Protein AF-A0A392QGG0-F1 (afdb_monomer)

Secondary structure (DSSP, 8-state):
-EEEEE--SS--TT-SEEEEEE--TT----TTS-SSS--SSSHHHHHHHHHHPPPEEEEEETTEEEEEE--SSTTSEEEEEE--BTTTB--HHHHHHHHHHHHHTT-SEEEE------SSGGG-HHHHHHHHHHTTTPEEEE---S-PPPP-

Mean predicted aligned error: 5.76 Å

Radius of gyration: 16.3 Å; Cα contacts (8 Å, |Δi|>4): 266; chains: 1; bounding box: 36×40×47 Å

InterPro domains:
  IPR000209 Peptidase S8/S53 domain [PF00082] (38-147)
  IPR036852 Peptidase S8/S53 domain superfamily [G3DSA:3.40.50.200] (5-152)
  IPR036852 Peptidase S8/S53 domain superfamily [SSF52743] (23-151)
  IPR045051 Subtilisin-like protease [PTHR10795] (16-150)

Solvent-accessible surface area (backbone atoms only — not comparable to full-atom values): 8923 Å² total; per-residue (Å²): 71,42,40,26,36,39,83,80,87,92,72,80,92,82,63,53,70,77,43,73,39,58,43,75,77,84,71,72,87,49,92,87,52,65,105,52,54,71,74,88,84,44,66,51,58,54,52,45,32,51,50,31,17,55,84,37,75,77,35,53,62,96,70,45,82,63,38,70,44,58,10,81,40,47,85,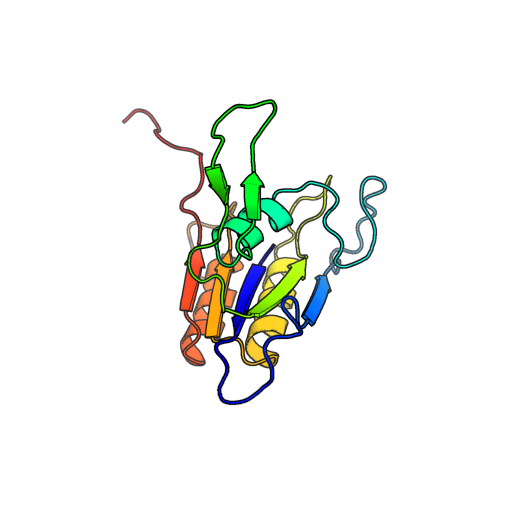42,29,38,34,41,29,32,19,54,44,81,81,78,42,60,48,57,69,13,44,35,51,40,38,53,51,43,54,71,73,63,40,50,34,38,38,33,80,58,76,90,66,50,94,49,54,94,73,10,46,66,50,47,34,36,52,59,28,44,78,73,70,20,50,64,50,67,53,92,68,84,81,69,84,70,86,129

Sequence (152 aa):
MLISQAAISNIPILIKIIGAKYFKLDGRSDPSDILSPIDVEGHGTHTASTAAGNIVPNASLFGLANGTARGAVPSARLAIYKVCWTEDGCADMDILAGFEAAIHDGVDVISVSLGGGNANYAQDCIAIGAFHAMRKGIITVASAGNGGPTMA

Organism: NCBI:txid97028

Foldseek 3Di:
DKKFWADDDDDDQPAQAPAFEEDDPVPDDAVQDDRGSDDPPCPQVVVNQQAANAWDAQDDDVNHPGGIGGHPHPSIHIHGYHQQGDPPGGDLVSLLVSLVVSLVVPTAEIEEADDPADPDLVRGSLSVSQVVCVVSNYHYHYDPDDPDDDDD

Nearest PDB structures (foldseek):
  4yn3-assembly3_A  TM=9.612E-01  e=3.931E-13  Cucumis melo
  3vta-assembly1_A  TM=9.461E-01  e=4.474E-13  Cucumis melo
  3vta-assembly2_B  TM=9.512E-01  e=3.323E-12  Cucumis melo
  3i74-assembly1_B  TM=9.230E-01  e=1.490E-08  Solanum lycopersicum
  3i74-assembly1_A  TM=9.235E-01  e=2.501E-08  Solanum lycopersicum

Structure (mmCIF, N/CA/C/O backbone):
data_AF-A0A392QGG0-F1
#
_entry.id   AF-A0A392QGG0-F1
#
loop_
_atom_site.group_PDB
_atom_site.id
_atom_site.type_symbol
_atom_site.label_atom_id
_atom_site.label_alt_id
_atom_site.label_comp_id
_atom_site.label_asym_id
_atom_site.label_entity_id
_atom_site.label_seq_id
_atom_site.pdbx_PDB_ins_code
_atom_site.Cartn_x
_atom_site.Cartn_y
_atom_site.Cartn_z
_atom_site.occupancy
_atom_site.B_iso_or_equiv
_atom_site.auth_seq_id
_atom_site.auth_comp_id
_atom_site.auth_asym_id
_atom_site.auth_atom_id
_atom_site.pdbx_PDB_model_num
ATOM 1 N N . MET A 1 1 ? 4.333 1.361 -0.522 1.00 47.88 1 MET A N 1
ATOM 2 C CA . MET A 1 1 ? 3.841 0.510 0.581 1.00 47.88 1 MET A CA 1
ATOM 3 C C . MET A 1 1 ? 2.684 -0.331 0.073 1.00 47.88 1 MET A C 1
ATOM 5 O O . MET A 1 1 ? 1.741 0.245 -0.459 1.00 47.88 1 MET A O 1
ATOM 9 N N . LEU A 1 2 ? 2.779 -1.659 0.197 1.00 48.81 2 LEU A N 1
ATOM 10 C CA . LEU A 1 2 ? 1.641 -2.558 -0.002 1.00 48.81 2 LEU A CA 1
ATOM 11 C C . LEU A 1 2 ? 0.912 -2.698 1.336 1.00 48.81 2 LEU A C 1
ATOM 13 O O . LEU A 1 2 ? 1.521 -3.037 2.353 1.00 48.81 2 LEU A O 1
ATOM 17 N N . ILE A 1 3 ? -0.384 -2.420 1.339 1.00 51.84 3 ILE A N 1
ATOM 18 C CA . ILE A 1 3 ? -1.267 -2.691 2.469 1.00 51.84 3 ILE A CA 1
ATOM 19 C C . ILE A 1 3 ? -2.053 -3.917 2.105 1.00 51.84 3 ILE A C 1
ATOM 21 O O . ILE A 1 3 ? -2.867 -3.857 1.188 1.00 51.84 3 ILE A O 1
ATOM 25 N N . SER A 1 4 ? -1.855 -5.006 2.828 1.00 49.03 4 SER A N 1
ATOM 26 C CA . SER A 1 4 ? -2.700 -6.159 2.620 1.00 49.03 4 SER A CA 1
ATOM 27 C C . SER A 1 4 ? -3.688 -6.329 3.769 1.00 49.03 4 SER A C 1
ATOM 29 O O . SER A 1 4 ? -3.286 -6.391 4.937 1.00 49.03 4 SER A O 1
ATOM 31 N N . GLN A 1 5 ? -4.982 -6.359 3.458 1.00 42.12 5 GLN A N 1
ATOM 32 C CA . GLN A 1 5 ? -6.013 -6.613 4.459 1.00 42.12 5 GLN A CA 1
ATOM 33 C C . GLN A 1 5 ? -6.136 -8.114 4.697 1.00 42.12 5 GLN A C 1
ATOM 35 O O . GLN A 1 5 ? -6.212 -8.874 3.736 1.00 42.12 5 GLN A O 1
ATOM 40 N N . ALA A 1 6 ? -6.186 -8.513 5.968 1.00 41.19 6 ALA A N 1
ATOM 41 C CA . ALA A 1 6 ? -6.652 -9.836 6.368 1.00 41.19 6 ALA A CA 1
ATOM 42 C C . ALA A 1 6 ? -8.056 -9.711 6.993 1.00 41.19 6 ALA A C 1
ATOM 44 O O . ALA A 1 6 ? -8.235 -9.011 8.001 1.00 41.19 6 ALA A O 1
ATOM 45 N N . ALA A 1 7 ? -9.054 -10.357 6.397 1.00 35.50 7 ALA A N 1
ATOM 46 C CA . ALA A 1 7 ? -10.352 -10.650 6.978 1.00 35.50 7 ALA A CA 1
ATOM 47 C C . ALA A 1 7 ? -10.210 -11.850 7.931 1.00 35.50 7 ALA A C 1
ATOM 49 O O . ALA A 1 7 ? -9.486 -12.805 7.674 1.00 35.50 7 ALA A O 1
ATOM 50 N N . ILE A 1 8 ? -10.865 -11.787 9.090 1.00 46.00 8 ILE A N 1
ATOM 51 C CA . ILE A 1 8 ? -10.668 -12.752 10.180 1.00 46.00 8 ILE A CA 1
ATOM 52 C C . ILE A 1 8 ? -11.941 -13.559 10.381 1.00 46.00 8 ILE A C 1
ATOM 54 O O . ILE A 1 8 ? -13.009 -12.983 10.583 1.00 46.00 8 ILE A O 1
ATOM 58 N N . SER A 1 9 ? -11.797 -14.873 10.519 1.00 36.28 9 SER A N 1
ATOM 59 C CA . SER A 1 9 ? -12.690 -15.684 11.348 1.00 36.28 9 SER A CA 1
ATOM 60 C C . SER A 1 9 ? -12.015 -15.983 12.701 1.00 36.28 9 SER A C 1
ATOM 62 O O . SER A 1 9 ? -10.974 -16.632 12.739 1.00 36.28 9 SER A O 1
ATOM 64 N N . ASN A 1 10 ? -12.615 -15.517 13.808 1.00 39.41 10 ASN A N 1
ATOM 65 C CA . ASN A 1 10 ? -12.400 -15.964 15.205 1.00 39.41 10 ASN A CA 1
ATOM 66 C C . ASN A 1 10 ? -11.093 -15.631 15.979 1.00 39.41 10 ASN A C 1
ATOM 68 O O . ASN A 1 10 ? -10.632 -16.459 16.760 1.00 39.41 10 ASN A O 1
ATOM 72 N N . ILE A 1 11 ? -10.528 -14.417 15.905 1.00 46.03 11 ILE A N 1
ATOM 73 C CA . ILE A 1 11 ? -9.432 -13.993 16.819 1.00 46.03 11 ILE A CA 1
ATOM 74 C C . ILE A 1 11 ? -9.776 -12.632 17.469 1.00 46.03 11 ILE A C 1
ATOM 76 O O . ILE A 1 11 ? -10.248 -11.750 16.750 1.00 46.03 11 ILE A O 1
ATOM 80 N N . PRO A 1 12 ? -9.538 -12.419 18.784 1.00 42.38 12 PRO A N 1
ATOM 81 C CA . PRO A 1 12 ? -9.926 -11.202 19.509 1.00 42.38 12 PRO A CA 1
ATOM 82 C C . PRO A 1 12 ? -9.405 -9.892 18.885 1.00 42.38 12 PRO A C 1
ATOM 84 O O . PRO A 1 12 ? -8.344 -9.840 18.262 1.00 42.38 12 PRO A O 1
ATOM 87 N N . ILE A 1 13 ? -10.173 -8.819 19.103 1.00 53.78 13 ILE A N 1
ATOM 88 C CA . ILE A 1 13 ? -10.108 -7.469 18.492 1.00 53.78 13 ILE A CA 1
ATOM 89 C C . ILE A 1 13 ? -8.823 -6.664 18.841 1.00 53.78 13 ILE A C 1
ATOM 91 O O . ILE A 1 13 ? -8.658 -5.528 18.411 1.00 53.78 13 ILE A O 1
ATOM 95 N N . LEU A 1 14 ? -7.867 -7.229 19.586 1.00 55.75 14 LEU A N 1
ATOM 96 C CA . LEU A 1 14 ? -6.769 -6.471 20.212 1.00 55.75 14 LEU A CA 1
ATOM 97 C C . LEU A 1 14 ? -5.588 -6.101 19.294 1.00 55.75 14 LEU A C 1
ATOM 99 O O . LEU A 1 14 ? -4.865 -5.164 19.617 1.00 55.75 14 LEU A O 1
ATOM 103 N N . ILE A 1 15 ? -5.370 -6.782 18.163 1.00 77.75 15 ILE A N 1
ATOM 104 C CA . ILE A 1 15 ? -4.191 -6.533 17.310 1.00 77.75 15 ILE A CA 1
ATOM 105 C C . ILE A 1 15 ? -4.630 -6.005 15.940 1.00 77.75 15 ILE A C 1
ATOM 107 O O . ILE A 1 15 ? -5.216 -6.734 15.138 1.00 77.75 15 ILE A O 1
ATOM 111 N N . LYS A 1 16 ? -4.346 -4.719 15.688 1.00 88.12 16 LYS A N 1
ATOM 112 C CA . LYS A 1 16 ? -4.678 -4.010 14.442 1.00 88.12 16 LYS A CA 1
ATOM 113 C C . LYS A 1 16 ? -3.676 -4.282 13.320 1.00 88.12 16 LYS A C 1
ATOM 115 O O . LYS A 1 16 ? -4.073 -4.650 12.216 1.00 88.12 16 LYS A O 1
ATOM 120 N N . ILE A 1 17 ? -2.395 -4.080 13.616 1.00 92.06 17 ILE A N 1
ATOM 121 C CA . ILE A 1 17 ? -1.275 -4.418 12.736 1.00 92.06 17 ILE A CA 1
ATOM 122 C C . ILE A 1 17 ? -0.769 -5.785 13.182 1.00 92.06 17 ILE A C 1
ATOM 124 O O . ILE A 1 17 ? -0.249 -5.909 14.287 1.00 92.06 17 ILE A O 1
ATOM 128 N N . ILE A 1 18 ? -0.966 -6.805 12.350 1.00 94.06 18 ILE A N 1
ATOM 129 C CA . ILE A 1 18 ? -0.629 -8.202 12.676 1.00 94.06 18 ILE A CA 1
ATOM 130 C C . ILE A 1 18 ? 0.683 -8.678 12.055 1.00 94.06 18 ILE A C 1
ATOM 132 O O . ILE A 1 18 ? 1.172 -9.746 12.408 1.00 94.06 18 ILE A O 1
ATOM 136 N N . GLY A 1 19 ? 1.258 -7.893 11.149 1.00 91.25 19 GLY A N 1
ATOM 137 C CA . GLY A 1 19 ? 2.532 -8.190 10.514 1.00 91.25 19 GLY A CA 1
ATOM 138 C C . GLY A 1 19 ? 3.143 -6.932 9.921 1.00 91.25 19 GLY A C 1
ATOM 139 O O . GLY A 1 19 ? 2.427 -6.059 9.430 1.00 91.25 19 GLY A O 1
ATOM 140 N N . ALA A 1 20 ? 4.466 -6.834 9.986 1.00 94.31 20 ALA A N 1
ATOM 141 C CA . ALA A 1 20 ? 5.214 -5.748 9.377 1.00 94.31 20 ALA A CA 1
ATOM 142 C C . ALA A 1 20 ? 6.559 -6.274 8.866 1.00 94.31 20 ALA A C 1
ATOM 144 O O . ALA A 1 20 ? 7.335 -6.855 9.625 1.00 94.31 20 ALA A O 1
ATOM 145 N N . LYS A 1 21 ? 6.814 -6.089 7.572 1.00 95.00 21 LYS A N 1
ATOM 146 C CA . LYS A 1 21 ? 8.030 -6.493 6.860 1.00 95.00 21 LYS A CA 1
ATOM 147 C C . LYS A 1 21 ? 8.519 -5.321 6.006 1.00 95.00 21 LYS A C 1
ATOM 149 O O . LYS A 1 21 ? 7.734 -4.455 5.617 1.00 95.00 21 LYS A O 1
ATOM 154 N N . TYR A 1 22 ? 9.811 -5.301 5.709 1.00 94.88 22 TYR A N 1
ATOM 155 C CA . TYR A 1 22 ? 10.407 -4.369 4.754 1.00 94.88 22 TYR A CA 1
ATOM 156 C C . TYR A 1 22 ? 11.286 -5.129 3.763 1.00 94.88 22 TYR A C 1
ATOM 158 O O . TYR A 1 22 ? 11.778 -6.212 4.082 1.00 94.88 22 TYR A O 1
ATOM 166 N N . PHE A 1 23 ? 11.487 -4.548 2.583 1.00 95.25 23 PHE A N 1
ATOM 167 C CA . PHE A 1 23 ? 12.314 -5.102 1.516 1.00 95.25 23 PHE A CA 1
ATOM 168 C C . PHE A 1 23 ? 13.204 -3.991 0.956 1.00 95.25 23 PHE A C 1
ATOM 170 O O . PHE A 1 23 ? 12.688 -2.980 0.482 1.00 95.25 23 PHE A O 1
ATOM 177 N N . LYS A 1 24 ? 14.523 -4.177 1.092 1.00 94.00 24 LYS A N 1
ATOM 178 C CA . LYS A 1 24 ? 15.600 -3.341 0.529 1.00 94.00 24 LYS A CA 1
ATOM 179 C C . LYS A 1 24 ? 16.638 -4.255 -0.122 1.00 94.00 24 LYS A C 1
ATOM 181 O O . LYS A 1 24 ? 17.752 -4.427 0.369 1.00 94.00 24 LYS A O 1
ATOM 186 N N . LEU A 1 25 ? 16.212 -4.972 -1.149 1.00 94.38 25 LEU A N 1
ATOM 187 C CA . LEU A 1 25 ? 17.022 -5.946 -1.872 1.00 94.38 25 LEU A CA 1
ATOM 188 C C . LEU A 1 25 ? 17.936 -5.280 -2.904 1.00 94.38 25 LEU A C 1
ATOM 190 O O . LEU A 1 25 ? 18.927 -5.886 -3.305 1.00 94.38 25 LEU A O 1
ATOM 194 N N . ASP A 1 26 ? 17.638 -4.042 -3.308 1.00 88.75 26 ASP A N 1
ATOM 195 C CA . ASP A 1 26 ? 18.494 -3.247 -4.196 1.00 88.75 26 ASP A CA 1
ATOM 196 C C . ASP A 1 26 ? 19.870 -2.920 -3.577 1.00 88.75 26 ASP A C 1
ATOM 198 O O . ASP A 1 26 ? 20.796 -2.535 -4.294 1.00 88.75 26 ASP A O 1
ATOM 202 N N . GLY A 1 27 ? 20.008 -3.088 -2.254 1.00 87.19 27 GLY A N 1
ATOM 203 C CA . GLY A 1 27 ? 21.232 -2.871 -1.488 1.00 87.19 27 GLY A CA 1
ATOM 204 C C . GLY A 1 27 ? 21.699 -1.416 -1.450 1.00 87.19 27 GLY A C 1
ATOM 205 O O . GLY A 1 27 ? 22.827 -1.154 -1.029 1.00 87.19 27 GLY A O 1
ATOM 206 N N . ARG A 1 28 ? 20.870 -0.470 -1.903 1.00 89.00 28 ARG A N 1
ATOM 207 C CA . ARG A 1 28 ? 21.228 0.950 -1.936 1.00 89.00 28 ARG A CA 1
ATOM 208 C C . ARG A 1 28 ? 21.106 1.550 -0.541 1.00 89.00 28 ARG A C 1
ATOM 210 O O . ARG A 1 28 ? 20.204 1.215 0.223 1.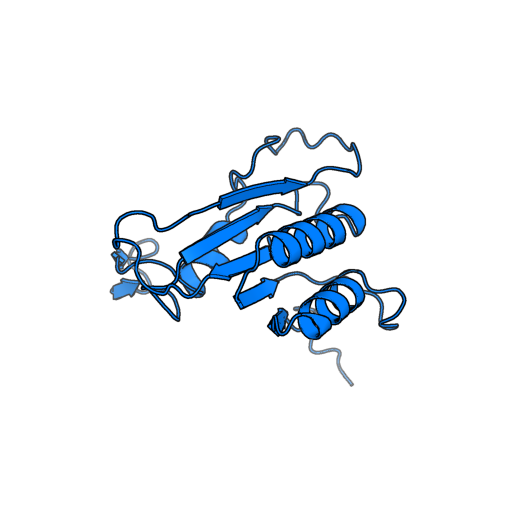00 89.00 28 ARG A O 1
ATOM 217 N N . SER A 1 29 ? 22.056 2.403 -0.179 1.00 88.19 29 SER A N 1
ATOM 218 C CA . SER A 1 29 ? 21.992 3.117 1.093 1.00 88.19 29 SER A CA 1
ATOM 219 C C . SER A 1 29 ? 21.037 4.291 0.951 1.00 88.19 29 SER A C 1
ATOM 221 O O . SER A 1 29 ? 21.257 5.130 0.088 1.00 88.19 29 SER A O 1
ATOM 223 N N . ASP A 1 30 ? 20.076 4.393 1.862 1.00 90.00 30 ASP A N 1
ATOM 224 C CA . ASP A 1 30 ? 19.196 5.551 1.999 1.00 90.00 30 ASP A CA 1
ATOM 225 C C . ASP A 1 30 ? 19.373 6.128 3.415 1.00 90.00 30 ASP A C 1
ATOM 227 O O . ASP A 1 30 ? 18.761 5.633 4.364 1.00 90.00 30 ASP A O 1
ATOM 231 N N . PRO A 1 31 ? 20.275 7.112 3.607 1.00 91.44 31 PRO A N 1
ATOM 232 C CA . PRO A 1 31 ? 20.567 7.680 4.925 1.00 91.44 31 PRO A CA 1
ATOM 233 C C . PRO A 1 31 ? 19.384 8.427 5.548 1.00 91.44 31 PRO A C 1
ATOM 235 O O . PRO A 1 31 ? 19.395 8.697 6.749 1.00 91.44 31 PRO A O 1
ATOM 238 N N . SER A 1 32 ? 18.399 8.799 4.730 1.00 92.25 32 SER A N 1
ATOM 239 C CA . SER A 1 32 ? 17.185 9.487 5.161 1.00 92.25 32 SER A CA 1
ATOM 240 C C . SER A 1 32 ? 16.083 8.522 5.613 1.00 92.25 32 SER A C 1
ATOM 242 O O . SER A 1 32 ? 15.006 8.948 6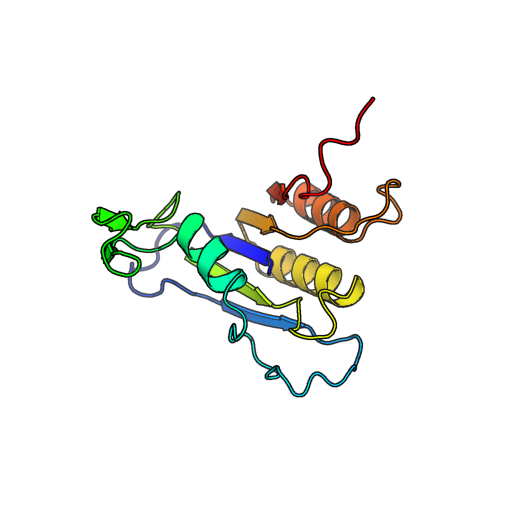.035 1.00 92.25 32 SER A O 1
ATOM 244 N N . ASP A 1 33 ? 16.363 7.220 5.565 1.00 92.50 33 ASP A N 1
ATOM 245 C CA . ASP A 1 33 ? 15.453 6.165 5.966 1.00 92.50 33 ASP A CA 1
ATOM 246 C C . ASP A 1 33 ? 16.114 5.192 6.964 1.00 92.50 33 ASP A C 1
ATOM 248 O O . ASP A 1 33 ? 17.301 5.254 7.289 1.00 92.50 33 ASP A O 1
ATOM 252 N N . ILE A 1 34 ? 15.310 4.289 7.512 1.00 90.50 34 ILE A N 1
ATOM 253 C CA . ILE A 1 34 ? 15.695 3.272 8.483 1.00 90.50 34 ILE A CA 1
ATOM 254 C C . ILE A 1 34 ? 15.320 1.894 7.946 1.00 90.50 34 ILE A C 1
ATOM 256 O O . ILE A 1 34 ? 14.179 1.672 7.535 1.00 90.50 34 ILE A O 1
ATOM 260 N N . LEU A 1 35 ? 16.264 0.945 8.000 1.00 91.88 35 LEU A N 1
ATOM 261 C CA . LEU A 1 35 ? 16.080 -0.457 7.587 1.00 91.88 35 LEU A CA 1
ATOM 262 C C . LEU A 1 35 ? 15.146 -1.206 8.549 1.00 91.88 35 LEU A C 1
ATOM 264 O O . LEU A 1 35 ? 15.541 -2.057 9.346 1.00 91.88 35 LEU A O 1
ATOM 268 N N . SER A 1 36 ? 13.877 -0.828 8.500 1.00 92.00 36 SER A N 1
ATOM 269 C CA . SER A 1 36 ? 12.789 -1.346 9.306 1.00 92.00 36 SER A CA 1
ATOM 270 C C . SER A 1 36 ? 11.460 -1.115 8.576 1.00 92.00 36 SER A C 1
ATOM 272 O O . SER A 1 36 ? 11.395 -0.293 7.661 1.00 92.00 36 SER A O 1
ATOM 274 N N . PRO A 1 37 ? 10.366 -1.772 8.996 1.00 90.88 37 PRO A N 1
ATOM 275 C CA . PRO A 1 37 ? 9.039 -1.514 8.440 1.00 90.88 37 PRO A CA 1
ATOM 276 C C . PRO A 1 37 ? 8.438 -0.154 8.833 1.00 90.88 37 PRO A C 1
ATOM 278 O O . PRO A 1 37 ? 7.309 0.129 8.437 1.00 90.88 37 PRO A O 1
ATOM 281 N N . ILE A 1 38 ? 9.130 0.651 9.649 1.00 92.31 38 ILE A N 1
ATOM 282 C CA . ILE A 1 38 ? 8.646 1.964 10.083 1.00 92.31 38 ILE A CA 1
ATOM 283 C C . ILE A 1 38 ? 8.574 2.906 8.879 1.00 92.31 38 ILE A C 1
ATOM 285 O O . ILE A 1 38 ? 9.469 2.953 8.030 1.00 92.31 38 ILE A O 1
ATOM 289 N N . ASP A 1 39 ? 7.481 3.656 8.834 1.00 91.31 39 ASP A N 1
ATOM 290 C CA . ASP A 1 39 ? 7.247 4.718 7.871 1.00 91.31 39 ASP A CA 1
ATOM 291 C C . ASP A 1 39 ? 7.845 6.030 8.392 1.00 91.31 39 ASP A C 1
ATOM 293 O O . ASP A 1 39 ? 7.471 6.496 9.469 1.00 91.31 39 ASP A O 1
ATOM 297 N N . VAL A 1 40 ? 8.783 6.599 7.636 1.00 91.50 40 VAL A N 1
ATOM 298 C CA . VAL A 1 40 ? 9.429 7.887 7.939 1.00 91.50 40 VAL A CA 1
ATOM 299 C C . VAL A 1 40 ? 8.950 9.018 7.027 1.00 91.50 40 VAL A C 1
ATOM 301 O O . VAL A 1 40 ? 9.236 10.177 7.309 1.00 91.50 40 VAL A O 1
ATOM 304 N N . GLU A 1 41 ? 8.211 8.697 5.961 1.00 91.56 41 GLU A N 1
ATOM 305 C CA . GLU A 1 41 ? 7.747 9.663 4.957 1.00 91.56 41 GLU A CA 1
ATOM 306 C C . GLU A 1 41 ? 6.261 10.007 5.163 1.00 91.56 41 GLU A C 1
ATOM 308 O O . GLU A 1 41 ? 5.889 11.179 5.153 1.00 91.56 41 GLU A O 1
ATOM 313 N N . GLY A 1 42 ? 5.422 9.013 5.475 1.00 92.69 42 GLY A N 1
ATOM 314 C CA . GLY A 1 42 ? 4.025 9.195 5.883 1.00 92.69 42 GLY A CA 1
ATOM 315 C C . GLY A 1 42 ? 2.979 8.687 4.885 1.00 92.69 42 GLY A C 1
ATOM 316 O O . GLY A 1 42 ? 1.844 8.402 5.284 1.00 92.69 42 GLY A O 1
ATOM 317 N N . HIS A 1 43 ? 3.316 8.512 3.605 1.00 93.94 43 HIS A N 1
ATOM 318 C CA . HIS A 1 43 ? 2.414 8.018 2.559 1.00 93.94 43 HIS A CA 1
ATOM 319 C C . HIS A 1 43 ? 1.854 6.633 2.904 1.00 93.94 43 HIS A C 1
ATOM 321 O O . HIS A 1 43 ? 0.668 6.348 2.696 1.00 93.94 43 HIS A O 1
ATOM 327 N N . GLY A 1 44 ? 2.688 5.765 3.480 1.00 94.44 44 GLY A N 1
ATOM 328 C CA . GLY A 1 44 ? 2.281 4.448 3.958 1.00 94.44 44 GLY A CA 1
ATOM 329 C C . GLY A 1 44 ? 1.223 4.522 5.060 1.00 94.44 44 GLY A C 1
ATOM 330 O O . GLY A 1 44 ? 0.161 3.904 4.967 1.00 94.44 44 GLY A O 1
ATOM 331 N N . THR A 1 45 ? 1.476 5.342 6.074 1.00 95.75 45 THR A N 1
ATOM 332 C CA . THR A 1 45 ? 0.568 5.578 7.202 1.00 95.75 45 THR A CA 1
ATOM 333 C C . THR A 1 45 ? -0.751 6.203 6.741 1.00 95.75 45 THR A C 1
ATOM 335 O O . THR A 1 45 ? -1.833 5.771 7.155 1.00 95.75 45 THR A O 1
ATOM 338 N N . HIS A 1 46 ? -0.691 7.177 5.830 1.00 96.38 46 HIS A N 1
ATOM 339 C CA . HIS A 1 46 ? -1.865 7.842 5.267 1.00 96.38 46 HIS A CA 1
ATOM 340 C C . HIS A 1 46 ? -2.747 6.870 4.463 1.00 96.38 46 HIS A C 1
ATOM 342 O O . HIS A 1 46 ? -3.961 6.781 4.670 1.00 96.38 46 HIS A O 1
ATOM 348 N N . THR A 1 47 ? -2.147 6.070 3.580 1.00 96.44 47 THR A N 1
ATOM 349 C CA . THR A 1 47 ? -2.889 5.087 2.773 1.00 96.44 47 THR A CA 1
ATOM 350 C C . THR A 1 47 ? -3.448 3.941 3.625 1.00 96.44 47 THR A C 1
ATOM 352 O O . THR A 1 47 ? -4.601 3.542 3.438 1.00 96.44 47 THR A O 1
ATOM 355 N N . ALA A 1 48 ? -2.702 3.463 4.628 1.00 95.62 48 ALA A N 1
ATOM 356 C CA . ALA A 1 48 ? -3.146 2.394 5.528 1.00 95.62 48 ALA A CA 1
ATOM 357 C C . ALA A 1 48 ? -4.319 2.834 6.402 1.00 95.62 48 ALA A C 1
ATOM 359 O O . ALA A 1 48 ? -5.304 2.104 6.546 1.00 95.62 48 ALA A O 1
ATOM 360 N N . SER A 1 49 ? -4.242 4.048 6.950 1.00 95.94 49 SER A N 1
ATOM 361 C CA . SER A 1 49 ? -5.329 4.629 7.737 1.00 95.94 49 SER A CA 1
ATOM 362 C C . SER A 1 49 ? -6.564 4.940 6.885 1.00 95.94 49 SER A C 1
ATOM 364 O O . SER A 1 49 ? -7.682 4.749 7.358 1.00 95.94 49 SER A O 1
ATOM 366 N N . THR A 1 50 ? -6.402 5.296 5.610 1.00 96.88 50 THR A N 1
ATOM 367 C CA . THR A 1 50 ? -7.531 5.460 4.675 1.00 96.88 50 THR A CA 1
ATOM 368 C C . THR A 1 50 ? -8.222 4.128 4.365 1.00 96.88 50 THR A C 1
ATOM 370 O O . THR A 1 50 ? -9.449 4.059 4.299 1.00 96.88 50 THR A O 1
ATOM 373 N N . ALA A 1 51 ? -7.464 3.041 4.216 1.00 95.19 51 ALA A N 1
ATOM 374 C CA . ALA A 1 51 ? -8.024 1.724 3.916 1.00 95.19 51 ALA A CA 1
ATOM 375 C C . ALA A 1 51 ? -8.667 1.063 5.147 1.00 95.19 51 ALA A C 1
ATOM 377 O O . ALA A 1 51 ? -9.775 0.531 5.072 1.00 95.19 51 ALA A O 1
ATOM 378 N N . ALA A 1 52 ? -7.992 1.105 6.294 1.00 95.56 52 ALA A N 1
ATOM 379 C CA . ALA A 1 52 ? -8.431 0.397 7.490 1.00 95.56 52 ALA A CA 1
ATOM 380 C C . ALA A 1 52 ? -8.045 1.109 8.793 1.00 95.56 52 ALA A C 1
ATOM 382 O O . ALA A 1 52 ? -7.872 0.451 9.802 1.00 95.56 52 ALA A O 1
ATOM 383 N N . GLY A 1 53 ? -7.8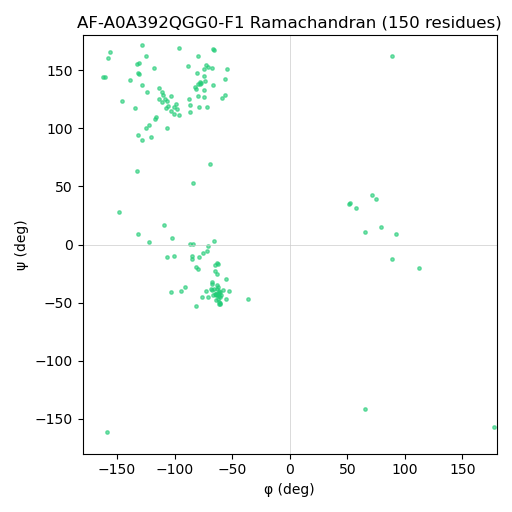93 2.429 8.846 1.00 94.94 53 GLY A N 1
ATOM 384 C CA . GLY A 1 53 ? -7.665 3.149 10.105 1.00 94.94 53 GLY A CA 1
ATOM 385 C C . GLY A 1 53 ? -8.764 2.878 11.136 1.00 94.94 53 GLY A C 1
ATOM 386 O O . GLY A 1 53 ? -9.939 2.752 10.780 1.00 94.94 53 GLY A O 1
ATOM 387 N N . ASN A 1 54 ? -8.377 2.774 12.411 1.00 94.62 54 ASN A N 1
ATOM 388 C CA . ASN A 1 54 ? -9.347 2.684 13.500 1.00 94.62 54 ASN A CA 1
ATOM 389 C C . ASN A 1 54 ? -10.130 4.003 13.628 1.00 94.62 54 ASN A C 1
ATOM 391 O O . ASN A 1 54 ? -9.771 5.012 13.023 1.00 94.62 54 ASN A O 1
ATOM 39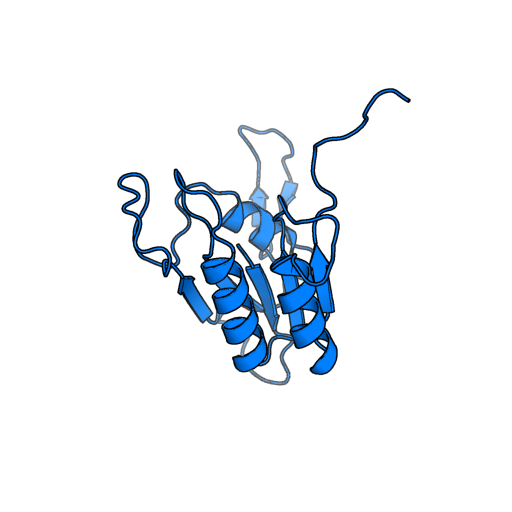5 N N . ILE A 1 55 ? -11.199 3.989 14.414 1.00 96.56 55 ILE A N 1
ATOM 396 C CA . ILE A 1 55 ? -12.017 5.170 14.676 1.00 96.56 55 ILE A CA 1
ATOM 397 C C . ILE A 1 55 ? -11.232 6.131 15.575 1.00 96.56 55 ILE A C 1
ATOM 399 O O . ILE A 1 55 ? -10.902 5.789 16.710 1.00 96.56 55 ILE A O 1
ATOM 403 N N . VAL A 1 56 ? -10.953 7.332 15.069 1.00 97.38 56 VAL A N 1
ATOM 404 C CA . VAL A 1 56 ? -10.253 8.401 15.792 1.00 97.38 56 VAL A CA 1
ATOM 405 C C . VAL A 1 56 ? -11.153 9.641 15.838 1.00 97.38 56 VAL A C 1
ATOM 407 O O . VAL A 1 56 ? -11.291 10.328 14.821 1.00 97.38 56 VAL A O 1
ATOM 410 N N . PRO A 1 57 ? -11.807 9.930 16.979 1.00 97.81 57 PRO A N 1
ATOM 411 C CA . PRO A 1 57 ? -12.618 11.134 17.130 1.00 97.81 57 PRO A CA 1
ATOM 412 C C . PRO A 1 57 ? -11.736 12.387 17.206 1.00 97.81 57 PRO A C 1
ATOM 414 O O . PRO A 1 57 ? -10.603 12.327 17.682 1.00 97.81 57 PRO A O 1
ATOM 417 N N . ASN A 1 58 ? -12.289 13.530 16.794 1.00 97.50 58 ASN A N 1
ATOM 418 C CA . ASN A 1 58 ? -11.632 14.845 16.824 1.00 97.50 58 ASN A CA 1
ATOM 419 C C . ASN A 1 58 ? -10.310 14.904 16.033 1.00 97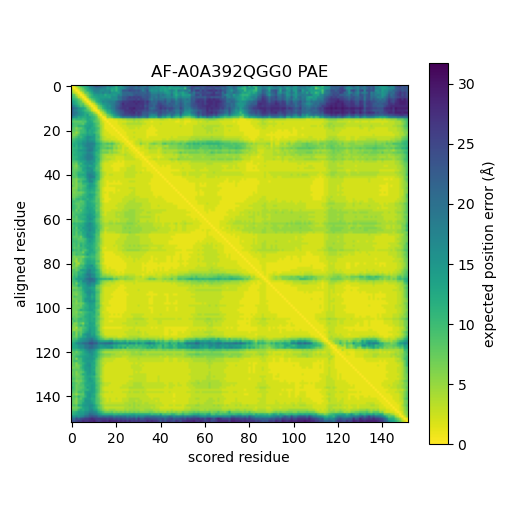.50 58 ASN A C 1
ATOM 421 O O . ASN A 1 58 ? -9.387 15.636 16.395 1.00 97.50 58 ASN A O 1
ATOM 425 N N . ALA A 1 59 ? -10.205 14.124 14.957 1.00 97.94 59 ALA A N 1
ATOM 426 C CA . ALA A 1 59 ? -9.078 14.192 14.039 1.00 97.94 59 ALA A CA 1
ATOM 427 C C . ALA A 1 59 ? -9.194 15.455 13.177 1.00 97.94 59 ALA A C 1
ATOM 429 O O . ALA A 1 59 ? -10.262 15.752 12.642 1.00 97.94 59 ALA A O 1
ATOM 430 N N . SER A 1 60 ? -8.095 16.197 13.042 1.00 98.00 60 SER A N 1
ATOM 431 C CA . SER A 1 60 ? -8.019 17.389 12.195 1.00 98.00 60 SER A CA 1
ATOM 432 C C . SER A 1 60 ? -6.573 17.694 11.802 1.00 98.00 60 SER A C 1
ATOM 434 O O . SER A 1 60 ? -5.638 17.261 12.477 1.00 98.00 60 SER A O 1
ATOM 436 N N . LEU A 1 61 ? -6.394 18.480 10.739 1.00 97.62 61 LEU A N 1
ATOM 437 C CA . LEU A 1 61 ? -5.110 19.084 10.378 1.00 97.62 61 LEU A CA 1
ATOM 438 C C . LEU A 1 61 ? -5.169 20.577 10.706 1.00 97.62 61 LEU A C 1
ATOM 440 O O . LEU A 1 61 ? -5.780 21.345 9.969 1.00 97.62 61 LEU A O 1
ATOM 444 N N . PHE A 1 62 ? -4.586 20.987 11.835 1.00 97.56 62 PHE A N 1
ATOM 445 C CA . PHE A 1 62 ? -4.654 22.376 12.324 1.00 97.56 62 PHE A CA 1
ATOM 446 C C . PHE A 1 62 ? -6.094 22.939 12.383 1.00 97.56 62 PHE A C 1
ATOM 448 O O . PHE A 1 62 ? -6.327 24.113 12.112 1.00 97.56 62 PHE A O 1
ATOM 455 N N . GLY A 1 63 ? -7.079 22.090 12.706 1.00 97.12 63 GLY A N 1
ATOM 456 C CA . GLY A 1 63 ? -8.505 22.444 12.741 1.00 97.12 63 GLY A CA 1
ATOM 457 C C . GLY A 1 63 ? -9.263 22.260 11.418 1.00 97.12 63 GLY A C 1
ATOM 458 O O . GLY A 1 63 ? -10.494 22.254 11.426 1.00 97.12 63 GLY A O 1
ATOM 459 N N . LEU A 1 64 ? -8.572 22.041 10.295 1.00 98.00 64 LEU A N 1
ATOM 460 C CA . LEU A 1 64 ? -9.201 21.701 9.017 1.00 98.00 64 LEU A CA 1
ATOM 461 C C . LEU A 1 64 ? -9.704 20.253 9.020 1.00 98.00 64 LEU A C 1
ATOM 463 O O . LEU A 1 64 ? -9.075 19.367 9.603 1.00 98.00 64 LEU A O 1
ATOM 467 N N . ALA A 1 65 ? -10.832 20.031 8.336 1.00 96.75 65 ALA A N 1
ATOM 468 C CA . ALA A 1 65 ? -11.501 18.732 8.221 1.00 96.75 65 ALA A CA 1
ATOM 469 C C . ALA A 1 65 ? -11.780 18.049 9.578 1.00 96.75 65 ALA A C 1
ATOM 471 O O . ALA A 1 65 ? -11.702 16.827 9.685 1.00 96.75 65 ALA A O 1
ATOM 472 N N . ASN A 1 66 ? -12.103 18.837 10.613 1.00 98.00 66 ASN A N 1
ATOM 473 C CA . ASN A 1 66 ? -12.394 18.305 11.941 1.00 98.00 66 ASN A CA 1
ATOM 474 C C . ASN A 1 66 ? -13.573 17.321 11.905 1.00 98.00 66 ASN A C 1
ATOM 476 O O . ASN A 1 66 ? -14.665 17.653 11.441 1.00 98.00 66 ASN A O 1
ATOM 480 N N . GLY A 1 67 ? -13.354 16.119 12.425 1.00 98.00 67 GLY A N 1
ATOM 481 C CA . GLY A 1 67 ? -14.367 15.080 12.479 1.00 98.00 67 GLY A CA 1
ATOM 482 C C . GLY A 1 67 ? -13.835 13.781 13.067 1.00 98.00 67 GLY A C 1
ATOM 483 O O . GLY A 1 67 ? -12.869 13.757 13.827 1.00 98.00 67 GLY A O 1
ATOM 484 N N . THR A 1 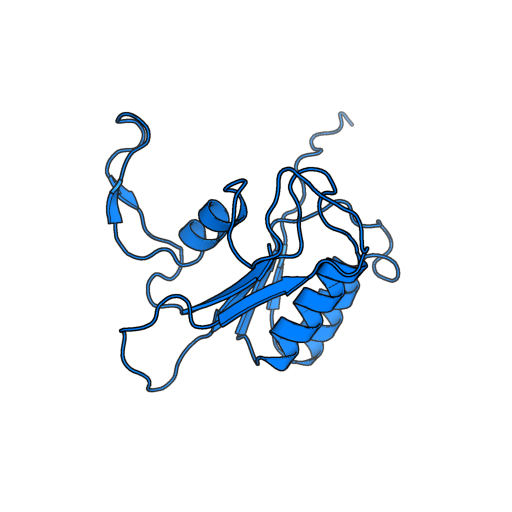68 ? -14.493 12.676 12.726 1.00 98.25 68 THR A N 1
ATOM 485 C CA . THR A 1 68 ? -14.030 11.335 13.096 1.00 98.25 68 THR A CA 1
ATOM 486 C C . THR A 1 68 ? -13.343 10.690 11.900 1.00 98.25 68 THR A C 1
ATOM 488 O O . THR A 1 68 ? -14.003 10.367 10.913 1.00 98.25 68 THR A O 1
ATOM 491 N N . ALA A 1 69 ? -12.030 10.481 11.989 1.00 98.25 69 ALA A N 1
ATOM 492 C CA . ALA A 1 69 ? -11.281 9.755 10.969 1.00 98.25 69 ALA A CA 1
ATOM 493 C C . ALA A 1 69 ? -11.455 8.240 11.156 1.00 98.25 69 ALA A C 1
ATOM 495 O O . ALA A 1 69 ? -11.436 7.740 12.281 1.00 98.25 69 ALA A O 1
ATOM 496 N N . ARG A 1 70 ? -11.636 7.507 10.052 1.00 97.44 70 ARG A N 1
ATOM 497 C CA . ARG A 1 70 ? -11.671 6.035 10.020 1.00 97.44 70 ARG A CA 1
ATOM 498 C C . ARG A 1 70 ? -11.466 5.510 8.604 1.00 97.44 70 ARG A C 1
ATOM 500 O O . ARG A 1 70 ? -12.002 6.082 7.655 1.00 97.44 70 ARG A O 1
ATOM 507 N N . GLY A 1 71 ? -10.769 4.388 8.458 1.00 95.62 71 GLY A N 1
ATOM 508 C CA . GLY A 1 71 ? -10.536 3.795 7.137 1.00 95.62 71 GLY A CA 1
ATOM 509 C C . GLY A 1 71 ? -11.727 3.010 6.609 1.00 95.62 71 GLY A C 1
ATOM 510 O O . GLY A 1 71 ? -12.585 2.647 7.401 1.00 95.62 71 GLY A O 1
ATOM 511 N N . ALA A 1 72 ? -11.775 2.728 5.300 1.00 95.06 72 ALA A N 1
ATOM 512 C CA . ALA A 1 72 ? -12.834 1.985 4.591 1.00 95.06 72 ALA A CA 1
ATOM 513 C C . ALA A 1 72 ? -13.441 0.824 5.412 1.00 95.06 72 ALA A C 1
ATOM 515 O O . ALA A 1 72 ? -14.668 0.745 5.556 1.00 95.06 72 ALA A O 1
ATOM 516 N N . VAL A 1 73 ? -12.582 0.000 6.023 1.00 94.44 73 VAL A N 1
ATOM 517 C CA . VAL A 1 73 ? -12.964 -1.117 6.899 1.00 94.44 73 VAL A CA 1
ATOM 518 C C . VAL A 1 73 ? -12.207 -1.031 8.241 1.00 94.44 73 VAL A C 1
ATOM 520 O O . VAL A 1 73 ? -11.125 -1.601 8.386 1.00 94.44 73 VAL A O 1
ATOM 523 N N . PRO A 1 74 ? -12.743 -0.341 9.269 1.00 92.81 74 PRO A N 1
ATOM 524 C CA . PRO A 1 74 ? -12.033 -0.113 10.534 1.00 92.81 74 PRO A CA 1
ATOM 525 C C . PRO A 1 74 ? -11.744 -1.393 11.326 1.00 92.81 74 PRO A C 1
ATOM 527 O O . PRO A 1 74 ? -10.816 -1.421 12.131 1.00 92.81 74 PRO A O 1
ATOM 530 N N . SER A 1 75 ? -12.514 -2.457 11.095 1.00 91.69 75 SER A N 1
ATOM 531 C CA . SER A 1 75 ? -12.342 -3.769 11.727 1.00 91.69 75 SER A CA 1
ATOM 532 C C . SER A 1 75 ? -11.325 -4.675 11.024 1.00 91.69 75 SER A C 1
ATOM 534 O O . SER A 1 75 ? -10.930 -5.683 11.606 1.00 91.69 75 SER A O 1
ATOM 536 N N . ALA A 1 76 ? -10.881 -4.342 9.805 1.00 90.50 76 ALA A N 1
ATOM 537 C CA . ALA A 1 76 ? -9.905 -5.151 9.075 1.00 90.50 76 ALA A CA 1
ATOM 538 C C . ALA A 1 76 ? -8.531 -5.118 9.757 1.00 90.50 76 ALA A C 1
ATOM 540 O O . ALA A 1 76 ? -8.166 -4.129 10.398 1.00 90.50 76 ALA A O 1
ATOM 541 N N . ARG A 1 77 ? -7.738 -6.175 9.599 1.00 92.38 77 ARG A N 1
ATOM 542 C CA . ARG A 1 77 ? -6.336 -6.182 10.033 1.00 92.38 77 ARG A CA 1
ATOM 543 C C . ARG A 1 77 ? -5.418 -5.671 8.940 1.00 92.38 77 ARG A C 1
ATOM 545 O O . ARG A 1 77 ? -5.729 -5.788 7.760 1.00 92.38 77 ARG A O 1
ATOM 552 N N . LEU A 1 78 ? -4.280 -5.135 9.358 1.00 93.81 78 LEU A N 1
ATOM 553 C CA . LEU A 1 78 ? -3.226 -4.659 8.477 1.00 93.81 78 LEU A CA 1
ATOM 554 C C . LEU A 1 78 ? -2.009 -5.582 8.572 1.00 93.81 78 LEU A C 1
ATOM 556 O O . LEU A 1 78 ? -1.500 -5.822 9.670 1.00 93.81 78 LEU A O 1
ATOM 560 N N . ALA A 1 79 ? -1.523 -6.040 7.423 1.00 96.31 79 ALA A N 1
ATOM 561 C CA . ALA A 1 79 ? -0.148 -6.487 7.260 1.00 96.31 79 ALA A CA 1
ATOM 562 C C . ALA A 1 79 ? 0.593 -5.492 6.352 1.00 96.31 79 ALA A C 1
ATOM 564 O O . ALA A 1 79 ? 0.070 -5.045 5.326 1.00 96.31 79 ALA A O 1
ATOM 565 N N . ILE A 1 80 ? 1.774 -5.074 6.804 1.00 96.56 80 ILE A N 1
ATOM 566 C CA . ILE A 1 80 ? 2.534 -3.955 6.247 1.00 96.56 80 ILE A CA 1
ATOM 567 C C . ILE A 1 80 ? 3.757 -4.491 5.510 1.00 96.56 80 ILE A C 1
ATOM 569 O O . ILE A 1 80 ? 4.575 -5.187 6.111 1.00 96.56 80 ILE A O 1
ATOM 573 N N . TYR A 1 81 ? 3.910 -4.116 4.240 1.00 97.56 81 TYR A N 1
ATOM 574 C CA . TYR A 1 81 ? 5.084 -4.452 3.434 1.00 97.56 81 TYR A CA 1
ATOM 575 C C . TYR A 1 81 ? 5.677 -3.154 2.874 1.00 97.56 81 TYR A C 1
ATOM 577 O O . TYR A 1 81 ? 5.162 -2.552 1.918 1.00 97.56 81 TYR A O 1
ATOM 585 N N . LYS A 1 82 ? 6.747 -2.683 3.521 1.00 96.12 82 LYS A N 1
ATOM 586 C CA . LYS A 1 82 ? 7.510 -1.511 3.083 1.00 96.12 82 LYS A CA 1
ATOM 587 C C . LYS A 1 82 ? 8.439 -1.914 1.938 1.00 96.12 82 LYS A C 1
ATOM 589 O O . LYS A 1 82 ? 9.306 -2.761 2.111 1.00 96.12 82 LYS A O 1
ATOM 594 N N . VAL A 1 83 ? 8.225 -1.302 0.779 1.00 96.12 83 VAL A N 1
ATOM 595 C CA . VAL A 1 83 ? 8.948 -1.567 -0.484 1.00 96.12 83 VAL A CA 1
ATOM 596 C C . VAL A 1 83 ? 9.418 -0.274 -1.155 1.00 96.12 83 VAL A C 1
ATOM 598 O O . VAL A 1 83 ? 9.796 -0.272 -2.318 1.00 96.12 83 VAL A O 1
ATOM 601 N N . CYS A 1 84 ? 9.283 0.843 -0.441 1.00 94.38 84 CYS A N 1
ATOM 602 C CA . CYS A 1 84 ? 9.654 2.169 -0.901 1.00 94.38 84 CYS A CA 1
ATOM 603 C C . CYS A 1 84 ? 10.497 2.828 0.176 1.00 94.38 84 CYS A C 1
ATOM 605 O O . CYS A 1 84 ? 10.248 2.609 1.367 1.00 94.38 84 CYS A O 1
ATOM 607 N N . TRP A 1 85 ? 11.433 3.636 -0.286 1.00 94.12 85 TRP A N 1
ATOM 608 C CA . TRP A 1 85 ? 12.471 4.283 0.490 1.00 94.12 85 TRP A CA 1
ATOM 609 C C . TRP A 1 85 ? 12.510 5.759 0.098 1.00 94.12 85 TRP A C 1
ATOM 611 O O . TRP A 1 85 ? 12.144 6.108 -1.029 1.00 94.12 85 TRP A O 1
ATOM 621 N N . THR A 1 86 ? 12.856 6.616 1.049 1.00 90.00 86 THR A N 1
ATOM 622 C CA . THR A 1 86 ? 12.729 8.073 0.940 1.00 90.00 86 THR A CA 1
ATOM 623 C C . THR A 1 86 ? 13.443 8.662 -0.283 1.00 90.00 86 THR A C 1
ATOM 625 O O . THR A 1 86 ? 12.844 9.455 -1.007 1.00 90.00 86 THR A O 1
ATOM 628 N N . GLU A 1 87 ? 14.693 8.277 -0.544 1.00 87.00 87 GLU A N 1
ATOM 629 C CA . GLU A 1 87 ? 15.496 8.803 -1.660 1.00 87.00 87 GLU A CA 1
ATOM 630 C C . GLU A 1 87 ? 15.418 7.917 -2.908 1.00 87.00 87 GLU A C 1
ATOM 632 O O . GLU A 1 87 ? 15.331 8.419 -4.030 1.00 87.00 87 GLU A O 1
ATOM 637 N N . ASP A 1 88 ? 15.425 6.596 -2.725 1.00 83.62 88 ASP A N 1
ATOM 638 C CA . ASP A 1 88 ? 15.512 5.634 -3.833 1.00 83.62 88 ASP A CA 1
ATOM 639 C C . ASP A 1 88 ? 14.155 5.300 -4.476 1.00 83.62 88 ASP A C 1
ATOM 641 O O . ASP A 1 88 ? 14.096 4.634 -5.515 1.00 83.62 88 ASP A O 1
ATOM 645 N N . GLY A 1 89 ? 13.048 5.726 -3.863 1.00 90.31 89 GLY A N 1
ATOM 646 C CA . GLY A 1 89 ? 11.713 5.331 -4.286 1.00 90.31 89 GLY A CA 1
ATOM 647 C C . GLY A 1 89 ? 11.481 3.833 -4.082 1.00 90.31 89 GLY A C 1
ATOM 648 O O . GLY A 1 89 ? 11.874 3.259 -3.067 1.00 90.31 89 GLY A O 1
ATOM 649 N N . CYS A 1 90 ? 10.789 3.194 -5.023 1.00 93.06 90 CYS A N 1
ATOM 650 C CA . CYS A 1 90 ? 10.375 1.797 -4.906 1.00 93.06 90 CYS A CA 1
ATOM 651 C C . CYS A 1 90 ? 11.030 0.965 -6.013 1.00 93.06 90 CYS A C 1
ATOM 653 O O . CYS A 1 90 ? 10.645 1.080 -7.175 1.00 93.06 90 CYS A O 1
ATOM 655 N N . ALA A 1 91 ? 12.008 0.126 -5.670 1.00 93.88 91 ALA A N 1
ATOM 656 C CA . ALA A 1 91 ? 12.643 -0.752 -6.647 1.00 93.88 91 ALA A CA 1
ATOM 657 C C . ALA A 1 91 ? 11.708 -1.910 -7.042 1.00 93.88 91 ALA A C 1
ATOM 659 O O . ALA A 1 91 ? 11.057 -2.512 -6.186 1.00 93.88 91 ALA A O 1
ATOM 660 N N . ASP A 1 92 ? 11.699 -2.289 -8.324 1.00 94.25 92 ASP A N 1
ATOM 661 C CA . ASP A 1 92 ? 10.861 -3.385 -8.843 1.00 94.25 92 ASP A CA 1
ATOM 662 C C . ASP A 1 92 ? 11.038 -4.692 -8.058 1.00 94.25 92 ASP A C 1
ATOM 664 O O . ASP A 1 92 ? 10.071 -5.397 -7.766 1.00 94.25 92 ASP A O 1
ATOM 668 N N . MET A 1 93 ? 12.280 -5.005 -7.677 1.00 95.06 93 MET A N 1
ATOM 669 C CA . MET A 1 93 ? 12.600 -6.204 -6.902 1.00 95.06 93 MET A CA 1
ATOM 670 C C . MET A 1 9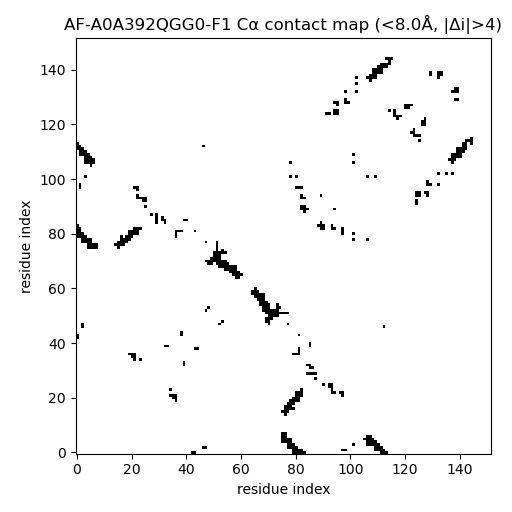3 ? 12.031 -6.169 -5.477 1.00 95.06 93 MET A C 1
ATOM 672 O O . MET A 1 93 ? 11.605 -7.207 -4.973 1.00 95.06 93 MET A O 1
ATOM 676 N N . ASP A 1 94 ? 11.964 -4.991 -4.852 1.00 95.44 94 ASP A N 1
ATOM 677 C CA . ASP A 1 94 ? 11.376 -4.821 -3.521 1.00 95.44 94 ASP A CA 1
ATOM 678 C C . ASP A 1 94 ? 9.857 -4.950 -3.590 1.00 95.44 94 ASP A C 1
ATOM 680 O O . ASP A 1 94 ? 9.249 -5.610 -2.746 1.00 95.44 94 ASP A O 1
ATOM 684 N N . ILE A 1 95 ? 9.245 -4.384 -4.636 1.00 96.25 95 ILE A N 1
ATOM 685 C CA . ILE A 1 95 ? 7.809 -4.510 -4.903 1.00 96.25 95 ILE A CA 1
ATOM 686 C C . ILE A 1 95 ? 7.434 -5.983 -5.095 1.00 96.25 95 ILE A C 1
ATOM 688 O O . ILE A 1 95 ? 6.513 -6.465 -4.432 1.00 96.25 95 ILE A O 1
ATOM 692 N N . LEU A 1 96 ? 8.158 -6.716 -5.949 1.00 96.75 96 LEU A N 1
ATOM 693 C CA . LEU A 1 96 ? 7.913 -8.143 -6.183 1.00 96.75 96 LEU A CA 1
ATOM 694 C C . LEU A 1 96 ? 8.103 -8.975 -4.909 1.00 96.75 96 LEU A C 1
ATOM 696 O O . LEU A 1 96 ? 7.271 -9.831 -4.615 1.00 96.75 96 LEU A O 1
ATOM 700 N N . ALA A 1 97 ? 9.139 -8.696 -4.114 1.00 97.25 97 ALA A N 1
ATOM 701 C CA . ALA A 1 97 ? 9.347 -9.374 -2.836 1.00 97.25 97 ALA A CA 1
ATOM 702 C C . ALA A 1 97 ? 8.210 -9.097 -1.836 1.00 97.25 97 ALA A C 1
ATOM 704 O O . ALA A 1 97 ? 7.761 -10.008 -1.136 1.00 97.25 97 ALA A O 1
ATOM 705 N N . GLY A 1 98 ? 7.693 -7.865 -1.813 1.00 97.00 98 GLY A N 1
ATOM 706 C CA . GLY A 1 98 ? 6.516 -7.498 -1.031 1.00 97.00 98 GLY A CA 1
ATOM 707 C C . GLY A 1 98 ? 5.252 -8.240 -1.471 1.00 97.00 98 GLY A C 1
ATOM 708 O O . GLY A 1 98 ? 4.521 -8.738 -0.615 1.00 97.00 98 GLY A O 1
ATOM 709 N N . PHE A 1 99 ? 5.012 -8.369 -2.781 1.00 97.56 99 PHE A N 1
ATOM 710 C CA . PHE A 1 99 ? 3.905 -9.170 -3.317 1.00 97.56 99 PHE A CA 1
ATOM 711 C C . PHE A 1 99 ? 4.021 -10.641 -2.919 1.00 97.56 99 PHE A C 1
ATOM 713 O O . PHE A 1 99 ? 3.067 -11.192 -2.377 1.00 97.56 99 PHE A O 1
ATOM 720 N N . GLU A 1 100 ? 5.176 -11.272 -3.134 1.00 97.38 100 GLU A N 1
ATOM 721 C CA . GLU A 1 100 ? 5.378 -12.684 -2.789 1.00 97.38 100 GLU A CA 1
ATOM 722 C C . GLU A 1 100 ? 5.196 -12.932 -1.287 1.00 97.38 100 GLU A C 1
ATOM 724 O O . GLU A 1 100 ? 4.534 -13.892 -0.892 1.00 97.38 100 GLU A O 1
ATOM 729 N N . ALA A 1 101 ? 5.699 -12.034 -0.436 1.00 97.44 101 ALA A N 1
ATOM 730 C CA . ALA A 1 101 ? 5.489 -12.130 1.003 1.00 97.44 101 ALA A CA 1
ATOM 731 C C . ALA A 1 101 ? 4.011 -11.966 1.391 1.00 97.44 101 ALA A C 1
ATOM 733 O O . ALA A 1 101 ? 3.524 -12.726 2.224 1.00 97.44 101 ALA A O 1
ATOM 734 N N . ALA A 1 102 ? 3.290 -11.020 0.782 1.00 96.69 102 ALA A N 1
ATOM 735 C CA . ALA A 1 102 ? 1.865 -10.814 1.032 1.00 96.69 102 ALA A CA 1
ATOM 736 C C . ALA A 1 102 ? 1.023 -12.025 0.592 1.00 96.69 102 ALA A C 1
ATOM 738 O O . ALA A 1 102 ? 0.159 -12.490 1.333 1.00 96.69 102 ALA A O 1
ATOM 739 N N . ILE A 1 103 ? 1.317 -12.586 -0.583 1.00 97.12 103 ILE A N 1
ATOM 740 C CA . ILE A 1 103 ? 0.663 -13.795 -1.098 1.00 97.12 103 ILE A CA 1
ATOM 741 C C . ILE A 1 103 ? 0.937 -14.986 -0.177 1.00 97.12 103 ILE A C 1
ATOM 743 O O . ILE A 1 103 ? 0.013 -15.717 0.176 1.00 97.12 103 ILE A O 1
ATOM 747 N N . HIS A 1 104 ? 2.196 -15.178 0.222 1.00 97.12 104 HIS A N 1
ATOM 748 C CA . HIS A 1 104 ? 2.595 -16.258 1.121 1.00 97.12 104 HIS A CA 1
ATOM 749 C C . HIS A 1 104 ? 1.917 -16.150 2.492 1.00 97.12 104 HIS A C 1
ATOM 751 O O . HIS A 1 104 ? 1.489 -17.158 3.050 1.00 97.12 104 HIS A O 1
ATOM 757 N N . ASP A 1 105 ? 1.799 -14.936 3.028 1.00 95.44 105 ASP A N 1
ATOM 758 C CA . ASP A 1 105 ? 1.142 -14.685 4.312 1.00 95.44 105 ASP A CA 1
ATOM 759 C C . ASP A 1 105 ? -0.393 -14.845 4.244 1.00 95.44 105 ASP A C 1
ATOM 761 O O . ASP A 1 105 ? -1.051 -14.808 5.283 1.00 95.44 105 ASP A O 1
ATOM 765 N N . GLY A 1 106 ? -0.967 -15.067 3.053 1.00 94.50 106 GLY A N 1
ATOM 766 C CA . GLY A 1 106 ? -2.378 -15.426 2.882 1.00 94.50 106 GLY A CA 1
ATOM 767 C C . GLY A 1 106 ? -3.341 -14.261 3.086 1.00 94.50 106 GLY A C 1
ATOM 768 O O . GLY A 1 106 ? -4.392 -14.420 3.699 1.00 94.50 106 GLY A O 1
ATOM 769 N N . VAL A 1 107 ? -2.959 -13.081 2.614 1.00 95.31 107 VAL A N 1
ATOM 770 C CA . VAL A 1 107 ? -3.756 -11.856 2.731 1.00 95.31 107 VAL A CA 1
ATOM 771 C C . VAL A 1 107 ? -4.964 -11.894 1.788 1.00 95.31 107 VAL A C 1
ATOM 773 O O . VAL A 1 107 ? -4.907 -12.541 0.749 1.00 95.31 107 VAL A O 1
ATOM 776 N N . ASP A 1 108 ? -6.042 -11.173 2.091 1.00 95.12 108 ASP A N 1
ATOM 777 C CA . ASP A 1 108 ? -7.279 -11.222 1.290 1.00 95.12 108 ASP A CA 1
ATOM 778 C C . ASP A 1 108 ? -7.320 -10.176 0.169 1.00 95.12 108 ASP A C 1
ATOM 780 O O . ASP A 1 108 ? -7.843 -10.411 -0.921 1.00 95.12 108 ASP A O 1
ATOM 784 N N . VAL A 1 109 ? -6.771 -8.991 0.433 1.00 96.19 109 VAL A N 1
ATOM 785 C CA . VAL A 1 109 ? -6.735 -7.862 -0.506 1.00 96.19 109 VAL A CA 1
ATOM 786 C C . VAL A 1 109 ? -5.375 -7.213 -0.414 1.00 96.19 109 VAL A C 1
ATOM 788 O O . VAL A 1 109 ? -4.873 -7.046 0.690 1.00 96.19 109 VAL A O 1
ATOM 791 N N . ILE A 1 110 ? -4.820 -6.776 -1.537 1.00 97.88 110 ILE A N 1
ATOM 792 C CA . ILE A 1 110 ? -3.594 -5.989 -1.615 1.00 97.88 110 ILE A CA 1
ATOM 793 C C . ILE A 1 110 ? -3.939 -4.589 -2.146 1.00 97.88 110 ILE A C 1
ATOM 795 O O . ILE A 1 110 ? -4.527 -4.444 -3.210 1.00 97.88 110 ILE A O 1
ATOM 799 N N . SER A 1 111 ? -3.573 -3.541 -1.418 1.00 97.25 111 SER A N 1
ATOM 800 C CA . SER A 1 111 ? -3.711 -2.138 -1.813 1.00 97.25 111 SER A CA 1
ATOM 801 C C . SER A 1 111 ? -2.328 -1.541 -2.056 1.00 97.25 111 SER A C 1
ATOM 803 O O . SER A 1 111 ? -1.460 -1.584 -1.181 1.00 97.25 111 SER A O 1
ATOM 805 N N . VAL A 1 112 ? -2.120 -1.015 -3.262 1.00 95.44 112 VAL A N 1
ATOM 806 C CA . VAL A 1 112 ? -0.830 -0.551 -3.784 1.00 95.44 112 VAL A CA 1
ATOM 807 C C . VAL A 1 112 ? -1.000 0.829 -4.383 1.00 95.44 112 VAL A C 1
ATOM 809 O O . VAL A 1 112 ? -1.312 0.997 -5.556 1.00 95.44 112 VAL A O 1
ATOM 812 N N . SER A 1 113 ? -0.737 1.849 -3.579 1.00 95.44 113 SER A N 1
ATOM 813 C CA . SER A 1 113 ? -0.698 3.232 -4.059 1.00 95.44 113 SER A CA 1
ATOM 814 C C . SER A 1 113 ? 0.676 3.564 -4.650 1.00 95.44 113 SER A C 1
ATOM 816 O O . SER A 1 113 ? 1.323 4.503 -4.204 1.00 95.44 113 SER A O 1
ATOM 818 N N . LEU A 1 114 ? 1.151 2.752 -5.596 1.00 92.12 114 LEU A N 1
ATOM 819 C CA . LEU A 1 114 ? 2.437 2.901 -6.286 1.00 92.12 114 LEU A CA 1
ATOM 820 C C . LEU A 1 114 ? 2.215 2.942 -7.801 1.00 92.12 114 LEU A C 1
ATOM 822 O O . LEU A 1 114 ? 1.172 2.519 -8.290 1.00 92.12 114 LEU A O 1
ATOM 826 N N . GLY A 1 115 ? 3.208 3.432 -8.536 1.00 86.31 115 GLY A N 1
ATOM 827 C CA . GLY A 1 115 ? 3.189 3.499 -9.994 1.00 86.31 115 GLY A CA 1
ATOM 828 C C . GLY A 1 115 ? 4.605 3.604 -10.554 1.00 86.31 115 GLY A C 1
ATOM 829 O O . GLY A 1 115 ? 5.565 3.297 -9.855 1.00 86.31 115 GLY A O 1
ATOM 830 N N . GLY A 1 116 ? 4.732 4.056 -11.803 1.00 75.56 116 GLY A N 1
ATOM 831 C CA . GLY A 1 116 ? 6.019 4.084 -12.521 1.00 75.56 116 GLY A CA 1
ATOM 832 C C . GLY A 1 116 ? 6.287 2.835 -13.366 1.00 75.56 116 GLY A C 1
ATOM 833 O O . GLY A 1 116 ? 7.382 2.672 -13.892 1.00 75.56 116 GLY A O 1
ATOM 834 N N . GLY A 1 117 ? 5.272 1.983 -13.502 1.00 70.00 117 GLY A N 1
ATOM 835 C CA . GLY A 1 117 ? 5.300 0.741 -14.255 1.00 70.00 117 GLY A CA 1
ATOM 836 C C . GLY A 1 117 ? 5.465 0.877 -15.768 1.00 70.00 117 GLY A C 1
ATOM 837 O O . GLY A 1 117 ? 5.294 1.949 -16.352 1.00 70.00 117 GLY A O 1
ATOM 838 N N . ASN A 1 118 ? 5.759 -0.246 -16.421 1.00 79.31 118 ASN A N 1
ATOM 839 C CA . ASN A 1 118 ? 5.850 -0.335 -17.878 1.00 79.31 118 ASN A CA 1
ATOM 840 C C . ASN A 1 118 ? 4.448 -0.471 -18.508 1.00 79.31 118 ASN A C 1
ATOM 842 O O . ASN A 1 118 ? 3.565 -1.112 -17.944 1.00 79.31 118 ASN A O 1
ATOM 846 N N . ALA A 1 119 ? 4.240 0.068 -19.715 1.00 81.81 119 ALA A N 1
ATOM 847 C CA . ALA A 1 119 ? 2.991 -0.142 -20.458 1.00 81.81 119 ALA A CA 1
ATOM 848 C C . ALA A 1 119 ? 2.761 -1.624 -20.819 1.00 81.81 119 ALA A C 1
ATOM 850 O O . ALA A 1 119 ? 1.626 -2.056 -21.018 1.00 81.81 119 ALA A O 1
ATOM 851 N N . ASN A 1 120 ? 3.837 -2.409 -20.910 1.00 91.31 120 ASN A N 1
ATOM 852 C CA . ASN A 1 120 ? 3.776 -3.847 -21.108 1.00 91.31 120 ASN A CA 1
ATOM 853 C C . ASN A 1 120 ? 3.647 -4.584 -19.766 1.00 91.31 120 ASN A C 1
ATOM 855 O O . ASN A 1 120 ? 4.603 -4.646 -18.994 1.00 91.31 120 ASN A O 1
ATOM 859 N N . TYR A 1 121 ? 2.504 -5.240 -19.545 1.00 93.06 121 TYR A N 1
ATOM 860 C CA . TYR A 1 121 ? 2.229 -6.017 -18.330 1.00 93.06 121 TYR A CA 1
ATOM 861 C C . TYR A 1 121 ? 3.267 -7.103 -18.023 1.00 93.06 121 TYR A C 1
ATOM 863 O O . TYR A 1 121 ? 3.497 -7.412 -16.860 1.00 93.06 121 TYR A O 1
ATOM 871 N N . ALA A 1 122 ? 3.916 -7.683 -19.037 1.00 92.81 122 ALA A N 1
ATOM 872 C CA . ALA A 1 122 ? 4.934 -8.717 -18.834 1.00 92.81 122 ALA A CA 1
ATOM 873 C C . ALA A 1 122 ? 6.279 -8.166 -18.322 1.00 92.81 122 ALA A C 1
ATOM 875 O O . ALA A 1 122 ? 7.182 -8.943 -18.021 1.00 92.81 122 ALA A O 1
ATOM 876 N N . GLN A 1 123 ? 6.428 -6.842 -18.265 1.00 92.38 123 GLN A N 1
ATOM 877 C CA . GLN A 1 123 ? 7.626 -6.138 -17.801 1.00 92.38 123 GLN A CA 1
ATOM 878 C C . GLN A 1 123 ? 7.324 -5.196 -16.630 1.00 92.38 123 GLN A C 1
ATOM 880 O O . GLN A 1 123 ? 8.217 -4.493 -16.172 1.00 92.38 123 GLN A O 1
ATOM 885 N N . ASP A 1 124 ? 6.077 -5.164 -16.163 1.00 94.50 124 ASP A N 1
ATOM 886 C CA . ASP A 1 124 ? 5.641 -4.324 -15.058 1.00 94.50 124 ASP A CA 1
ATOM 887 C C . ASP A 1 124 ? 5.594 -5.130 -13.755 1.00 94.50 124 ASP A C 1
ATOM 889 O O . ASP A 1 124 ? 4.875 -6.127 -13.646 1.00 94.50 124 ASP A O 1
ATOM 893 N N . CYS A 1 125 ? 6.361 -4.704 -12.752 1.00 94.62 125 CYS A N 1
ATOM 894 C CA . CYS A 1 125 ? 6.489 -5.427 -11.488 1.00 94.62 125 CYS A CA 1
ATOM 895 C C . CYS A 1 125 ? 5.153 -5.519 -10.727 1.00 94.62 125 CYS A C 1
ATOM 897 O O . CYS A 1 125 ? 4.856 -6.554 -10.124 1.00 94.62 125 CYS A O 1
ATOM 899 N N . ILE A 1 126 ? 4.311 -4.480 -10.809 1.00 95.19 126 ILE A N 1
ATOM 900 C CA . ILE A 1 126 ? 2.994 -4.446 -10.166 1.00 95.19 126 ILE A CA 1
ATOM 901 C C . ILE A 1 126 ? 2.036 -5.406 -10.879 1.00 95.19 126 ILE A C 1
ATOM 903 O O . ILE A 1 126 ? 1.355 -6.180 -10.209 1.00 95.19 126 ILE A O 1
ATOM 907 N N . ALA A 1 127 ? 2.003 -5.417 -12.213 1.00 96.12 127 ALA A N 1
ATOM 908 C CA . ALA A 1 127 ? 1.171 -6.320 -13.003 1.00 96.12 127 ALA A CA 1
ATOM 909 C C . ALA A 1 127 ? 1.568 -7.786 -12.803 1.00 96.12 127 ALA A C 1
ATOM 911 O O . ALA A 1 127 ? 0.692 -8.633 -12.621 1.00 96.12 127 ALA A O 1
ATOM 912 N N . ILE A 1 128 ? 2.869 -8.091 -12.775 1.00 96.75 128 ILE A N 1
ATOM 913 C CA . ILE A 1 128 ? 3.375 -9.441 -12.493 1.00 96.75 128 ILE A CA 1
ATOM 914 C C . ILE A 1 128 ? 2.953 -9.880 -11.084 1.00 96.75 128 ILE A C 1
ATOM 916 O O . ILE A 1 128 ? 2.337 -10.938 -10.931 1.00 96.75 128 ILE A O 1
ATOM 920 N N . GLY A 1 129 ? 3.210 -9.056 -10.061 1.00 96.56 129 GLY A N 1
ATOM 921 C CA . GLY A 1 129 ? 2.812 -9.352 -8.682 1.00 96.56 129 GLY A CA 1
ATOM 922 C C . GLY A 1 129 ? 1.296 -9.522 -8.526 1.00 96.56 129 GLY A C 1
ATOM 923 O O . GLY A 1 12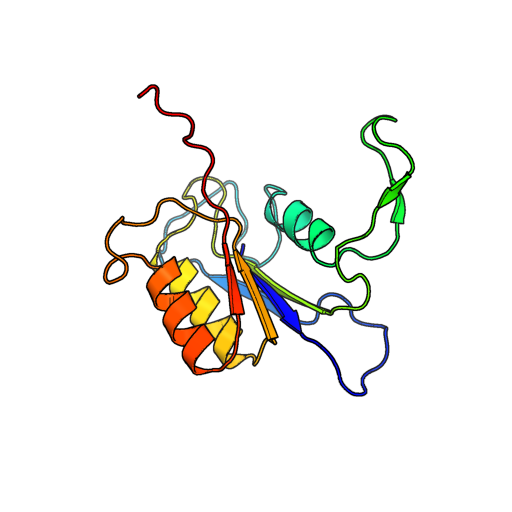9 ? 0.828 -10.489 -7.923 1.00 96.56 129 GLY A O 1
ATOM 924 N N . ALA A 1 130 ? 0.509 -8.642 -9.149 1.00 96.75 130 ALA A N 1
ATOM 925 C CA . ALA A 1 130 ? -0.949 -8.704 -9.140 1.00 96.75 130 ALA A CA 1
ATOM 926 C C . ALA A 1 130 ? -1.496 -9.942 -9.863 1.00 96.75 130 ALA A C 1
ATOM 928 O O . ALA A 1 130 ? -2.451 -10.554 -9.387 1.00 96.75 130 ALA A O 1
ATOM 929 N N . PHE A 1 131 ? -0.887 -10.354 -10.978 1.00 97.81 131 PHE A N 1
ATOM 930 C CA . PHE A 1 131 ? -1.260 -11.586 -11.671 1.00 97.81 131 PHE A CA 1
ATOM 931 C C . PHE A 1 131 ? -1.045 -12.813 -10.774 1.00 97.81 131 PHE A C 1
ATOM 933 O O . PHE A 1 131 ? -1.921 -13.675 -10.670 1.00 97.81 131 PHE A O 1
ATOM 940 N N . HIS A 1 132 ? 0.094 -12.878 -10.078 1.00 97.94 132 HIS A N 1
ATOM 941 C CA . HIS A 1 132 ? 0.393 -13.957 -9.138 1.00 97.94 132 HIS A CA 1
ATOM 942 C C . HIS A 1 132 ? -0.570 -13.970 -7.941 1.00 97.94 132 HIS A C 1
ATOM 944 O O . HIS A 1 132 ? -1.074 -15.041 -7.588 1.00 97.94 132 HIS A O 1
ATOM 950 N N . ALA A 1 133 ? -0.890 -12.799 -7.384 1.00 97.81 133 ALA A N 1
ATOM 951 C CA . ALA A 1 133 ? -1.882 -12.638 -6.320 1.00 97.81 133 ALA A CA 1
ATOM 952 C C . ALA A 1 133 ? -3.278 -13.105 -6.766 1.00 97.81 133 ALA A C 1
ATOM 954 O O . ALA A 1 133 ? -3.923 -13.906 -6.084 1.00 97.81 133 ALA A O 1
ATOM 955 N N . MET A 1 134 ? -3.702 -12.712 -7.969 1.00 98.12 134 MET A N 1
ATOM 956 C CA . MET A 1 134 ? -5.001 -13.088 -8.528 1.00 98.12 134 MET A CA 1
ATOM 957 C C . MET A 1 134 ? -5.133 -14.601 -8.730 1.00 98.12 134 MET A C 1
ATOM 959 O O . MET A 1 134 ? -6.188 -15.169 -8.451 1.00 98.12 134 MET A O 1
ATOM 963 N N . ARG A 1 135 ? -4.058 -15.306 -9.122 1.00 98.06 135 ARG A N 1
ATOM 964 C CA . ARG A 1 135 ? -4.070 -16.784 -9.193 1.00 98.06 135 ARG A CA 1
ATOM 965 C C . ARG A 1 135 ? -4.312 -17.463 -7.840 1.00 98.06 135 ARG A C 1
ATOM 967 O O . ARG A 1 135 ? -4.621 -18.653 -7.813 1.00 98.06 135 ARG A O 1
ATOM 974 N N . LYS A 1 136 ? -4.153 -16.737 -6.733 1.00 97.56 136 LYS A N 1
ATOM 975 C CA . LYS A 1 136 ? -4.463 -17.185 -5.368 1.00 97.56 136 LYS A CA 1
ATOM 976 C C . LYS A 1 136 ? -5.780 -16.613 -4.832 1.00 97.56 136 LYS A C 1
ATOM 978 O O . LYS A 1 136 ? -6.107 -16.866 -3.681 1.00 97.56 136 LYS A O 1
ATOM 983 N N . GLY A 1 137 ? -6.546 -15.895 -5.657 1.00 97.25 137 GLY A N 1
ATOM 984 C CA . GLY A 1 137 ? -7.808 -15.267 -5.261 1.00 97.25 137 GLY A CA 1
ATOM 985 C C . GLY A 1 137 ? -7.645 -13.951 -4.497 1.00 97.25 137 GLY A C 1
ATOM 986 O O . GLY A 1 137 ? -8.609 -13.486 -3.899 1.00 97.25 137 GLY A O 1
ATOM 987 N N . ILE A 1 138 ? -6.452 -13.351 -4.521 1.00 96.62 138 ILE A N 1
ATOM 988 C CA . ILE A 1 138 ? -6.134 -12.108 -3.813 1.00 96.62 138 ILE A CA 1
ATOM 989 C C . ILE A 1 138 ? -6.247 -10.950 -4.804 1.00 96.62 138 ILE A C 1
ATOM 991 O O . ILE A 1 138 ? -5.509 -10.892 -5.791 1.00 96.62 138 ILE A O 1
ATOM 995 N N . ILE A 1 139 ? -7.177 -10.026 -4.563 1.00 96.25 139 ILE A N 1
ATOM 996 C CA . ILE A 1 139 ? -7.372 -8.869 -5.444 1.00 96.25 139 ILE A CA 1
ATOM 997 C C . ILE A 1 139 ? -6.363 -7.761 -5.129 1.00 96.25 139 ILE A C 1
ATOM 999 O O . ILE A 1 139 ? -6.154 -7.408 -3.967 1.00 96.25 139 ILE A O 1
ATOM 1003 N N . THR A 1 140 ? -5.781 -7.179 -6.176 1.00 96.12 140 THR A N 1
ATOM 1004 C CA . THR A 1 140 ? -4.899 -6.011 -6.080 1.00 96.12 140 THR A CA 1
ATOM 1005 C C . THR A 1 140 ? -5.642 -4.749 -6.505 1.00 96.12 140 THR A C 1
ATOM 1007 O O . THR A 1 140 ? -6.198 -4.690 -7.600 1.00 96.12 140 THR A O 1
ATOM 1010 N N . VAL A 1 141 ? -5.619 -3.722 -5.659 1.00 95.94 141 VAL A N 1
ATOM 1011 C CA . VAL A 1 141 ? -6.131 -2.377 -5.939 1.00 95.94 141 VAL A CA 1
ATOM 1012 C C . VAL A 1 141 ? -4.937 -1.446 -6.114 1.00 95.94 141 VAL A C 1
ATOM 1014 O O . VAL A 1 141 ? -4.167 -1.262 -5.174 1.00 95.94 141 VAL A O 1
ATOM 1017 N N . ALA A 1 142 ? -4.782 -0.867 -7.305 1.00 93.56 142 ALA A N 1
ATOM 1018 C CA . ALA A 1 142 ? -3.674 0.025 -7.639 1.00 93.56 142 ALA A CA 1
ATOM 1019 C C . ALA A 1 142 ? -4.160 1.440 -7.989 1.00 93.56 142 ALA A C 1
ATOM 1021 O O . ALA A 1 142 ? -5.285 1.615 -8.463 1.00 93.56 142 ALA A O 1
ATOM 1022 N N . SER A 1 143 ? -3.322 2.454 -7.759 1.00 93.56 143 SER A N 1
ATOM 1023 C CA . SER A 1 143 ? -3.590 3.818 -8.228 1.00 93.56 143 SER A CA 1
ATOM 1024 C C . SER A 1 143 ? -3.362 3.941 -9.742 1.00 93.56 143 SER A C 1
ATOM 1026 O O . SER A 1 143 ? -2.534 3.245 -10.321 1.00 93.56 143 SER A O 1
ATOM 1028 N N . ALA A 1 144 ? -4.086 4.853 -10.400 1.00 92.00 144 ALA A N 1
ATOM 1029 C CA . ALA A 1 144 ? -3.933 5.102 -11.840 1.00 92.00 144 ALA A CA 1
ATOM 1030 C C . ALA A 1 144 ? -2.707 5.974 -12.192 1.00 92.00 144 ALA A C 1
ATOM 1032 O O . ALA A 1 144 ? -2.352 6.106 -13.361 1.00 92.00 144 ALA A O 1
ATOM 1033 N N . GLY A 1 145 ? -2.072 6.581 -11.184 1.00 89.56 145 GLY A N 1
ATOM 1034 C CA . GLY A 1 145 ? -1.020 7.582 -11.353 1.00 89.56 145 GLY A CA 1
ATOM 1035 C C . GLY A 1 145 ? -1.556 9.014 -11.458 1.00 89.56 145 GLY A C 1
ATOM 1036 O O . GLY A 1 145 ? -2.732 9.251 -11.720 1.00 89.56 145 GLY A O 1
ATOM 1037 N N . ASN A 1 146 ? -0.659 9.980 -11.244 1.00 90.62 146 ASN A N 1
ATOM 1038 C CA . ASN A 1 146 ? -0.987 11.410 -11.151 1.00 90.62 146 ASN A CA 1
ATOM 1039 C C . ASN A 1 146 ? -0.488 12.219 -12.366 1.00 90.62 146 ASN A C 1
ATOM 1041 O O . ASN A 1 146 ? -0.360 13.435 -12.283 1.00 90.62 146 ASN A O 1
ATOM 1045 N N . GLY A 1 147 ? -0.154 11.555 -13.478 1.00 87.31 147 GLY A N 1
ATOM 1046 C CA . GLY A 1 147 ? 0.433 12.194 -14.667 1.00 87.31 147 GLY A CA 1
ATOM 1047 C C . GLY A 1 147 ? -0.572 12.827 -15.636 1.00 87.31 147 GLY A C 1
ATOM 1048 O O . GLY A 1 147 ? -0.171 13.325 -16.683 1.00 87.31 147 GLY A O 1
ATOM 1049 N N . GLY A 1 148 ? -1.870 12.768 -15.336 1.00 85.50 148 GLY A N 1
ATOM 1050 C CA . GLY A 1 148 ? -2.917 13.326 -16.189 1.00 85.50 148 GLY A CA 1
ATOM 1051 C C . GLY A 1 148 ? -3.362 14.741 -15.783 1.00 85.50 148 GLY A C 1
ATOM 1052 O O . GLY A 1 148 ? -3.075 15.184 -14.672 1.00 85.50 148 GLY A O 1
ATOM 1053 N N . PRO A 1 149 ? -4.147 15.415 -16.642 1.00 88.62 149 PRO A N 1
ATOM 1054 C CA . PRO A 1 149 ? -4.365 15.080 -18.048 1.00 88.62 149 PRO A CA 1
ATOM 1055 C C . PRO A 1 149 ? -3.174 15.513 -18.924 1.00 88.62 149 PRO A C 1
ATOM 1057 O O . PRO A 1 149 ? -2.661 16.620 -18.784 1.00 88.62 149 PRO A O 1
ATOM 1060 N N . THR A 1 150 ? -2.777 14.675 -19.886 1.00 77.50 150 THR A N 1
ATOM 1061 C CA . THR A 1 150 ? -2.030 15.136 -21.066 1.00 77.50 150 THR A CA 1
ATOM 1062 C C . THR A 1 150 ? -3.019 15.846 -21.984 1.00 77.50 150 THR A C 1
ATOM 1064 O O . THR A 1 150 ? -4.069 15.278 -22.287 1.00 77.50 150 THR A O 1
ATOM 1067 N N . MET A 1 151 ? -2.736 17.083 -22.401 1.00 62.75 151 MET A N 1
ATOM 1068 C CA . MET A 1 151 ? -3.563 17.739 -23.421 1.00 62.75 151 MET A CA 1
ATOM 1069 C C . MET A 1 151 ? -3.599 16.846 -24.669 1.00 62.75 151 MET A C 1
ATOM 1071 O O . MET A 1 151 ? -2.547 16.374 -25.103 1.00 62.75 151 MET A O 1
ATOM 1075 N N . ALA A 1 152 ? -4.808 16.562 -25.155 1.00 52.78 152 ALA A N 1
ATOM 1076 C CA . ALA A 1 152 ? -5.044 15.821 -26.392 1.00 52.78 152 ALA A CA 1
ATOM 1077 C C . ALA A 1 152 ? -4.557 16.602 -27.618 1.00 52.78 152 ALA A C 1
ATOM 1079 O O . ALA A 1 152 ? -4.631 17.854 -27.579 1.00 52.78 152 ALA A O 1
#

pLDDT: mean 88.69, std 15.18, range [35.5, 98.25]